Protein AF-A0A5E6N8U0-F1 (afdb_monomer)

Radius of gyration: 20.11 Å; Cα contacts (8 Å, |Δi|>4): 72; chains: 1; bounding box: 53×42×55 Å

Sequence (103 aa):
MSDSKIVHFYNQRAEDSENRIKELKNDFGAKQMPCADFNANALYFDICSLSYNLFALMRQLLPLEFANKRAKYIRHRLYAIAAKVIKTGRKVIIRDLCINRDD

Structure (mmCIF, N/CA/C/O backbone):
data_AF-A0A5E6N8U0-F1
#
_entry.id   AF-A0A5E6N8U0-F1
#
loop_
_atom_site.group_PDB
_atom_site.id
_atom_site.type_symbol
_atom_site.label_atom_id
_atom_site.label_alt_id
_atom_site.label_comp_id
_atom_site.label_asym_id
_atom_site.label_entity_id
_atom_site.label_seq_id
_atom_site.pdbx_PDB_ins_code
_atom_site.Cartn_x
_atom_site.Cartn_y
_atom_site.Cartn_z
_atom_site.occupancy
_atom_site.B_iso_or_equiv
_atom_site.auth_seq_id
_atom_site.auth_comp_id
_atom_site.auth_asym_id
_atom_site.auth_atom_id
_atom_site.pdbx_PDB_model_num
ATOM 1 N N . MET A 1 1 ? 20.854 25.991 -6.800 1.00 64.38 1 MET A N 1
ATOM 2 C CA . MET A 1 1 ? 20.216 25.420 -5.588 1.00 64.38 1 MET A CA 1
ATOM 3 C C . MET A 1 1 ? 21.324 25.063 -4.609 1.00 64.38 1 MET A C 1
ATOM 5 O O . MET A 1 1 ? 22.369 24.664 -5.094 1.00 64.38 1 MET A O 1
ATOM 9 N N . SER A 1 2 ? 21.155 25.248 -3.294 1.00 87.06 2 SER A N 1
ATOM 10 C CA . SER A 1 2 ? 22.166 24.788 -2.324 1.00 87.06 2 SER A CA 1
ATOM 11 C C . SER A 1 2 ? 22.068 23.274 -2.115 1.00 87.06 2 SER A C 1
ATOM 13 O O . SER A 1 2 ? 20.978 22.714 -2.245 1.00 87.06 2 SER A O 1
ATOM 15 N N . ASP A 1 3 ? 23.172 22.626 -1.751 1.00 88.19 3 ASP A N 1
ATOM 16 C CA . ASP A 1 3 ? 23.270 21.169 -1.566 1.00 88.19 3 ASP A CA 1
ATOM 17 C C . ASP A 1 3 ? 22.204 20.618 -0.608 1.00 88.19 3 ASP A C 1
ATOM 19 O O . ASP A 1 3 ? 21.554 19.610 -0.882 1.00 88.19 3 ASP A O 1
ATOM 23 N N . SER A 1 4 ? 21.924 21.348 0.474 1.00 88.06 4 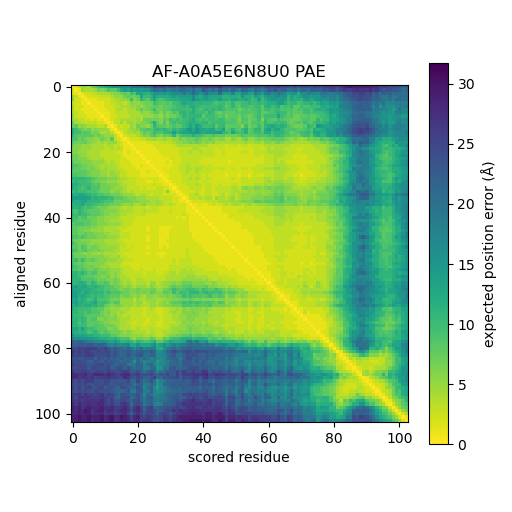SER A N 1
ATOM 24 C CA . SER A 1 4 ? 20.869 21.004 1.434 1.00 88.06 4 SER A CA 1
ATOM 25 C C . SER A 1 4 ? 19.468 20.955 0.799 1.00 88.06 4 SER A C 1
ATOM 27 O O . SER A 1 4 ? 18.678 20.069 1.128 1.00 88.06 4 SER A O 1
ATOM 29 N N . LYS A 1 5 ? 19.159 21.838 -0.163 1.00 88.19 5 LYS A N 1
ATOM 30 C CA . LYS A 1 5 ? 17.869 21.812 -0.878 1.00 88.19 5 LYS A CA 1
ATOM 31 C C . LYS A 1 5 ? 17.744 20.596 -1.795 1.00 88.19 5 LYS A C 1
ATOM 33 O O . LYS A 1 5 ? 16.644 20.072 -1.938 1.00 88.19 5 LYS A O 1
ATOM 38 N N . ILE A 1 6 ? 18.848 20.141 -2.389 1.00 87.81 6 ILE A N 1
ATOM 39 C CA . ILE A 1 6 ? 18.871 18.947 -3.249 1.00 87.81 6 ILE A CA 1
ATOM 40 C C . ILE A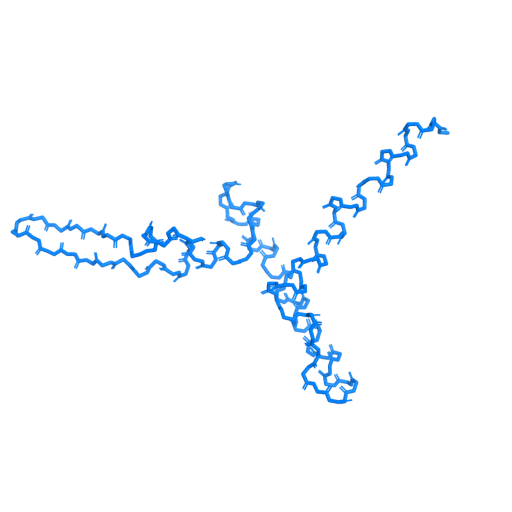 1 6 ? 18.597 17.694 -2.409 1.00 87.81 6 ILE A C 1
ATOM 42 O O . ILE A 1 6 ? 17.745 16.885 -2.771 1.00 87.81 6 ILE A O 1
ATOM 46 N N . VAL A 1 7 ? 19.249 17.576 -1.249 1.00 87.88 7 VAL A N 1
ATOM 47 C CA . VAL A 1 7 ? 19.023 16.466 -0.309 1.00 87.88 7 VAL A CA 1
ATOM 48 C C . VAL A 1 7 ? 17.581 16.459 0.204 1.00 87.88 7 VAL A C 1
ATOM 50 O O . VAL A 1 7 ? 16.921 15.422 0.186 1.00 87.88 7 VAL A O 1
ATOM 53 N N . HIS A 1 8 ? 17.052 17.619 0.604 1.00 86.69 8 HIS A N 1
ATOM 54 C CA . HIS A 1 8 ? 15.673 17.713 1.084 1.00 86.69 8 HIS A CA 1
ATOM 55 C C . HIS A 1 8 ? 14.652 17.356 -0.007 1.00 86.69 8 HIS A C 1
ATOM 57 O O . HIS A 1 8 ? 13.661 16.689 0.282 1.00 86.69 8 HIS A O 1
ATOM 63 N N . PHE A 1 9 ? 14.881 17.772 -1.255 1.00 86.06 9 PHE A N 1
ATOM 64 C CA . PHE A 1 9 ? 14.033 17.388 -2.383 1.00 86.06 9 PHE A CA 1
ATOM 65 C C . PHE A 1 9 ? 14.042 15.870 -2.605 1.00 86.06 9 PHE A C 1
ATOM 67 O O . PHE A 1 9 ? 12.986 15.264 -2.769 1.00 86.06 9 PHE A O 1
ATOM 74 N N . TYR A 1 10 ? 15.216 15.236 -2.547 1.00 84.56 10 TYR A N 1
ATOM 75 C CA . TYR A 1 10 ? 15.337 13.791 -2.736 1.00 84.56 10 TYR A CA 1
ATOM 76 C C . TYR A 1 10 ? 14.617 12.988 -1.638 1.00 84.56 10 TYR A C 1
ATOM 78 O O . TYR A 1 10 ? 13.958 11.990 -1.930 1.00 84.56 10 TYR A O 1
ATOM 86 N N . ASN A 1 11 ? 14.665 13.455 -0.387 1.00 83.88 11 ASN A N 1
ATOM 87 C CA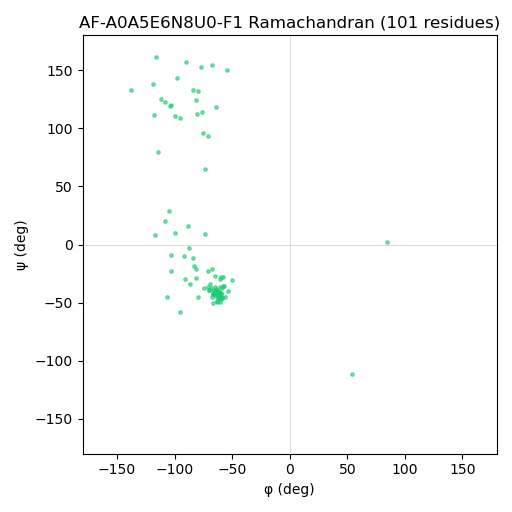 . ASN A 1 11 ? 14.035 12.772 0.748 1.00 83.88 11 ASN A CA 1
ATOM 88 C C . ASN A 1 11 ? 12.500 12.712 0.665 1.00 83.88 11 ASN A C 1
ATOM 90 O O . ASN A 1 11 ? 11.908 11.749 1.153 1.00 83.88 11 ASN A O 1
ATOM 94 N N . GLN A 1 12 ? 11.851 13.661 -0.020 1.00 79.88 12 GLN A N 1
ATOM 95 C CA . GLN A 1 12 ? 10.391 13.640 -0.221 1.00 79.88 12 GLN A CA 1
ATOM 96 C C . GLN A 1 12 ? 9.924 12.372 -0.958 1.00 79.88 12 GLN A C 1
ATOM 98 O O . GLN A 1 12 ? 8.821 11.874 -0.737 1.00 79.88 12 GLN A O 1
ATOM 103 N N . ARG A 1 13 ? 10.783 11.775 -1.797 1.00 77.88 13 ARG A N 1
ATOM 104 C CA . ARG A 1 13 ? 10.469 10.531 -2.514 1.00 77.88 13 ARG A CA 1
ATOM 105 C C . ARG A 1 13 ? 10.231 9.353 -1.567 1.00 77.88 13 ARG A C 1
ATOM 107 O O . ARG A 1 13 ? 9.339 8.539 -1.828 1.00 77.88 13 ARG A O 1
ATOM 114 N N . ALA A 1 14 ? 11.026 9.255 -0.505 1.00 70.19 14 ALA A N 1
ATOM 115 C CA . ALA A 1 14 ? 10.908 8.192 0.485 1.00 70.19 14 ALA A CA 1
ATOM 116 C C . A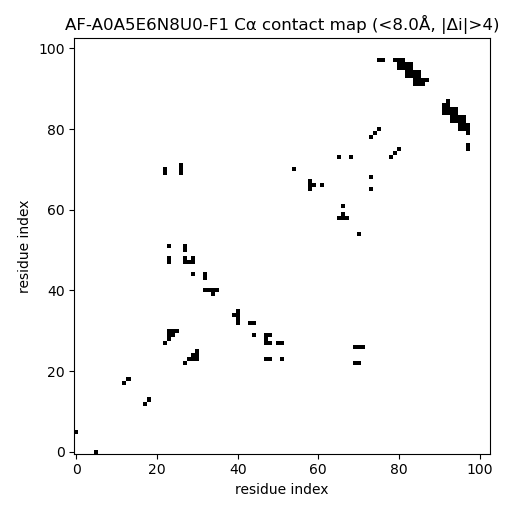LA A 1 14 ? 9.632 8.356 1.325 1.00 70.19 14 ALA A C 1
ATOM 118 O O . ALA A 1 14 ? 8.941 7.372 1.595 1.00 70.19 14 ALA A O 1
ATOM 119 N N . GLU A 1 15 ? 9.284 9.597 1.680 1.00 69.88 15 GLU A N 1
ATOM 120 C CA . GLU A 1 15 ? 8.072 9.901 2.447 1.00 69.88 15 GLU A CA 1
ATOM 121 C C . GLU A 1 15 ? 6.795 9.612 1.653 1.00 69.88 15 GLU A C 1
ATOM 123 O O . GLU A 1 15 ? 5.873 8.988 2.186 1.00 69.88 15 GLU A O 1
ATOM 128 N N . ASP A 1 16 ? 6.760 9.980 0.371 1.00 75.75 16 ASP A N 1
ATOM 129 C CA . ASP A 1 16 ? 5.547 9.874 -0.435 1.00 75.75 16 ASP A CA 1
ATOM 130 C C . ASP A 1 16 ? 5.458 8.591 -1.256 1.00 75.75 16 ASP A C 1
ATOM 132 O O . ASP A 1 16 ? 4.495 7.835 -1.146 1.00 75.75 16 ASP A O 1
ATOM 136 N N . SER A 1 17 ? 6.430 8.332 -2.128 1.00 82.00 17 SER A N 1
ATOM 137 C CA . SER A 1 17 ? 6.284 7.288 -3.149 1.00 82.00 17 SER A CA 1
ATOM 138 C C . SER A 1 17 ? 6.541 5.897 -2.582 1.00 82.00 17 SER A C 1
ATOM 140 O O . SER A 1 17 ? 5.779 4.962 -2.838 1.00 82.00 17 SER A O 1
ATOM 142 N N . GLU A 1 18 ? 7.601 5.743 -1.789 1.00 86.00 18 GLU A N 1
ATOM 143 C CA . GLU A 1 18 ? 7.969 4.432 -1.253 1.00 86.00 18 GLU A CA 1
ATOM 144 C C . GLU A 1 18 ? 6.937 3.904 -0.263 1.00 86.00 18 GLU A C 1
ATOM 146 O O . GLU A 1 18 ? 6.618 2.715 -0.290 1.00 86.00 18 GLU A O 1
ATOM 151 N N . ASN A 1 19 ? 6.382 4.774 0.582 1.00 87.12 19 ASN A N 1
ATOM 152 C CA . ASN A 1 19 ? 5.355 4.383 1.542 1.00 87.12 19 ASN A CA 1
ATOM 153 C C . ASN A 1 19 ? 4.067 3.938 0.841 1.00 87.12 19 ASN A C 1
ATOM 155 O O . ASN A 1 19 ? 3.533 2.881 1.177 1.00 87.12 19 ASN A O 1
ATOM 159 N N . ARG A 1 20 ? 3.629 4.651 -0.205 1.00 89.00 20 ARG A N 1
ATOM 160 C CA . ARG A 1 20 ? 2.465 4.251 -1.019 1.00 89.00 20 ARG A CA 1
ATOM 161 C C . ARG A 1 20 ? 2.684 2.896 -1.698 1.00 89.00 20 ARG A C 1
ATOM 163 O O . ARG A 1 20 ? 1.812 2.034 -1.643 1.00 89.00 20 ARG A O 1
ATOM 170 N N . ILE A 1 21 ? 3.871 2.660 -2.266 1.00 90.12 21 ILE A N 1
ATOM 171 C CA . ILE A 1 21 ? 4.224 1.367 -2.881 1.00 90.12 21 ILE A CA 1
ATOM 172 C C . ILE A 1 21 ? 4.274 0.246 -1.830 1.00 90.12 21 ILE A C 1
ATOM 174 O O . ILE A 1 21 ? 3.819 -0.869 -2.097 1.00 90.12 21 ILE A O 1
ATOM 178 N N . LYS A 1 22 ? 4.809 0.515 -0.632 1.00 91.00 22 LYS A N 1
ATOM 179 C CA . LYS A 1 22 ? 4.831 -0.446 0.484 1.00 91.00 22 LYS A CA 1
ATOM 180 C C . LYS A 1 22 ? 3.415 -0.812 0.933 1.00 91.00 22 LYS A C 1
ATOM 182 O O . LYS A 1 22 ? 3.161 -1.994 1.160 1.00 91.00 22 LYS A O 1
ATOM 187 N N . GLU A 1 23 ? 2.509 0.159 1.044 1.00 91.88 23 GLU A N 1
ATOM 188 C CA . GLU A 1 23 ? 1.098 -0.087 1.372 1.00 91.88 23 GLU A CA 1
ATOM 189 C C . GLU A 1 23 ? 0.412 -0.917 0.282 1.00 91.88 23 GLU A C 1
ATOM 191 O O . GLU A 1 23 ? -0.181 -1.950 0.586 1.00 91.88 23 GLU A O 1
ATOM 196 N N . LEU A 1 24 ? 0.557 -0.535 -0.990 1.00 93.62 24 LEU A N 1
ATOM 197 C CA . LEU A 1 24 ? -0.030 -1.259 -2.121 1.00 93.62 24 LEU A CA 1
ATOM 198 C C . LEU A 1 24 ? 0.414 -2.733 -2.154 1.00 93.62 24 LEU A C 1
ATOM 200 O O . LEU A 1 24 ? -0.406 -3.641 -2.298 1.00 93.62 24 LEU A O 1
ATOM 204 N N . LYS A 1 25 ? 1.713 -2.988 -1.958 1.00 92.62 25 LYS A N 1
ATOM 205 C CA . LYS A 1 25 ? 2.271 -4.348 -1.934 1.00 92.62 25 LYS A CA 1
ATOM 206 C C . LYS A 1 25 ? 1.774 -5.163 -0.741 1.00 92.62 25 LYS A C 1
ATOM 208 O O . LYS A 1 25 ? 1.343 -6.299 -0.923 1.00 92.62 25 LYS A O 1
ATOM 213 N N . ASN A 1 26 ? 1.869 -4.612 0.470 1.00 92.25 26 ASN A N 1
ATOM 214 C CA . ASN A 1 26 ? 1.664 -5.387 1.696 1.00 92.25 26 ASN A CA 1
ATOM 215 C C . ASN A 1 26 ? 0.197 -5.471 2.135 1.00 92.25 26 ASN A C 1
ATOM 217 O O . ASN A 1 26 ? -0.203 -6.494 2.682 1.00 92.25 26 ASN A O 1
ATOM 221 N N . ASP A 1 27 ? -0.596 -4.424 1.902 1.00 91.88 27 ASP A N 1
ATOM 222 C CA . ASP A 1 27 ? -1.957 -4.326 2.438 1.00 91.88 27 ASP A CA 1
ATOM 223 C C . ASP A 1 27 ? -3.041 -4.628 1.382 1.00 91.88 27 ASP A C 1
ATOM 225 O O . ASP A 1 27 ? -4.151 -5.023 1.753 1.00 91.88 27 ASP A O 1
ATOM 229 N N . PHE A 1 28 ? -2.720 -4.484 0.086 1.00 93.06 28 PHE A N 1
ATOM 230 C CA . PHE A 1 28 ? -3.654 -4.656 -1.043 1.00 93.06 28 PHE A CA 1
ATOM 231 C C . PHE A 1 28 ? -3.297 -5.806 -1.995 1.00 93.06 28 PHE A C 1
ATOM 233 O O . PHE A 1 28 ? -3.941 -5.964 -3.026 1.00 93.06 28 PHE A O 1
ATOM 240 N N . GLY A 1 29 ? -2.304 -6.635 -1.658 1.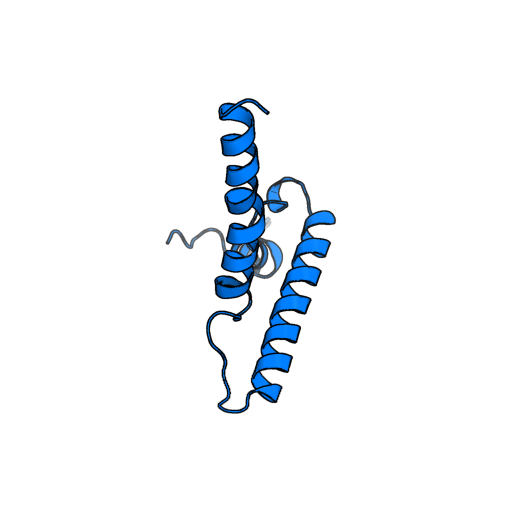00 91.81 29 GLY A N 1
ATOM 241 C CA . GLY A 1 29 ? -2.014 -7.874 -2.393 1.00 91.81 29 GLY A CA 1
ATOM 242 C C . GLY A 1 29 ? -1.134 -7.715 -3.636 1.00 91.81 29 GLY A C 1
ATOM 243 O O . GLY A 1 29 ? -0.794 -8.711 -4.262 1.00 91.81 29 GLY A O 1
ATOM 244 N N . ALA A 1 30 ? -0.650 -6.511 -3.953 1.00 93.75 30 ALA A N 1
ATOM 245 C CA . ALA A 1 30 ? 0.183 -6.279 -5.139 1.00 93.75 30 ALA A CA 1
ATOM 246 C C . ALA A 1 3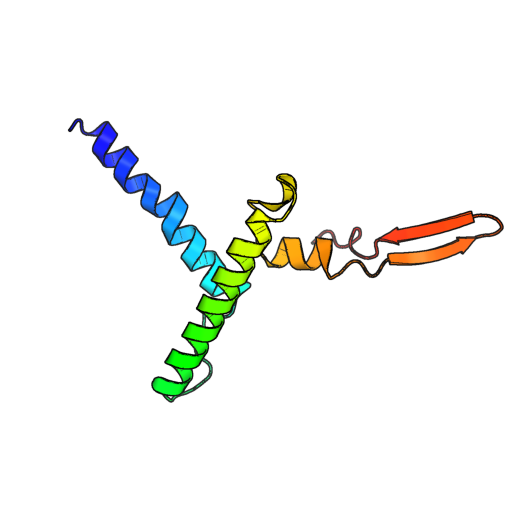0 ? 1.631 -6.812 -5.023 1.00 93.75 30 ALA A C 1
ATOM 248 O O . ALA A 1 30 ? 2.489 -6.484 -5.843 1.00 93.75 30 ALA A O 1
ATOM 249 N N . LYS A 1 31 ? 1.949 -7.585 -3.975 1.00 93.69 31 LYS A N 1
ATOM 250 C CA . LYS A 1 31 ? 3.282 -8.167 -3.755 1.00 93.69 31 LYS A CA 1
ATOM 251 C C . LYS A 1 31 ? 3.572 -9.339 -4.691 1.00 93.69 31 LYS A C 1
ATOM 253 O O . LYS A 1 31 ? 4.719 -9.495 -5.101 1.00 93.69 31 LYS A O 1
ATOM 258 N N . GLN A 1 32 ? 2.570 -10.163 -4.989 1.00 92.56 32 GLN A N 1
ATOM 259 C CA . GLN A 1 32 ? 2.737 -11.362 -5.802 1.00 92.56 32 GLN A CA 1
ATOM 260 C C . GLN A 1 32 ? 1.572 -11.498 -6.772 1.00 92.56 32 GLN A C 1
ATOM 262 O O . GLN A 1 32 ? 0.415 -11.363 -6.389 1.00 92.56 32 GLN A O 1
ATOM 267 N N . MET A 1 33 ? 1.909 -11.774 -8.026 1.00 94.00 33 MET A N 1
ATOM 268 C CA . MET A 1 33 ? 0.933 -11.974 -9.082 1.00 94.00 33 MET A CA 1
ATOM 269 C C . MET A 1 33 ? 0.427 -13.428 -9.071 1.00 94.00 33 MET A C 1
ATOM 271 O O . MET A 1 33 ? 1.250 -14.341 -8.958 1.00 94.00 33 MET A O 1
ATOM 275 N N . PRO A 1 34 ? -0.897 -13.665 -9.142 1.00 92.31 34 PRO A N 1
ATOM 276 C CA . PRO A 1 34 ? -1.475 -14.993 -8.928 1.00 92.31 34 PRO A CA 1
ATOM 277 C C . PRO A 1 34 ? -1.458 -15.897 -10.168 1.00 92.31 34 PRO A C 1
ATOM 279 O O . PRO A 1 34 ? -1.621 -17.109 -10.030 1.00 92.31 34 PRO A O 1
ATOM 282 N N . CYS A 1 35 ? -1.293 -15.341 -11.370 1.00 94.38 35 CYS A N 1
ATOM 283 C CA . CYS A 1 35 ? -1.422 -16.077 -12.626 1.00 94.38 35 CYS A CA 1
ATOM 284 C C . CYS A 1 35 ? -0.093 -16.134 -13.396 1.00 94.38 35 CYS A C 1
ATOM 286 O O . CYS A 1 35 ? 0.811 -15.334 -13.168 1.00 94.38 35 CYS A O 1
ATOM 288 N N . ALA A 1 36 ? 0.024 -17.070 -14.342 1.00 94.06 36 ALA A N 1
ATOM 289 C CA . ALA A 1 36 ? 1.141 -17.099 -15.296 1.00 94.06 36 ALA A CA 1
ATOM 290 C C . ALA A 1 36 ? 0.928 -16.138 -16.483 1.00 94.06 36 ALA A C 1
ATOM 292 O O . ALA A 1 36 ? 1.887 -15.746 -17.142 1.00 94.06 36 ALA A O 1
ATOM 293 N N . ASP A 1 37 ? -0.325 -15.756 -16.747 1.00 97.19 37 ASP A N 1
ATOM 294 C CA . ASP A 1 37 ? -0.696 -14.853 -17.835 1.00 97.19 37 ASP A CA 1
ATOM 295 C C . ASP A 1 37 ? -0.445 -13.381 -17.468 1.00 97.19 37 ASP A C 1
ATOM 297 O O . ASP A 1 37 ? -0.836 -12.909 -16.396 1.00 97.19 37 ASP A O 1
ATOM 301 N N . PHE A 1 38 ? 0.201 -12.645 -18.375 1.00 95.44 38 PHE A N 1
ATOM 302 C CA . PHE A 1 38 ? 0.552 -11.241 -18.161 1.00 95.44 38 PHE A CA 1
ATOM 303 C C . PHE A 1 38 ? -0.679 -10.332 -18.075 1.00 95.44 38 PHE A C 1
ATOM 305 O O . PHE A 1 38 ? -0.734 -9.473 -17.197 1.00 95.44 38 PHE A O 1
ATOM 312 N N . ASN A 1 39 ? -1.675 -10.526 -18.943 1.00 97.38 39 ASN A N 1
ATOM 313 C CA . ASN A 1 39 ? -2.861 -9.670 -18.991 1.00 97.38 39 ASN A CA 1
ATOM 314 C C . ASN A 1 39 ? -3.742 -9.878 -17.754 1.00 97.38 39 ASN A C 1
ATOM 316 O O . ASN A 1 39 ? -4.239 -8.911 -17.179 1.00 97.38 39 ASN A O 1
ATOM 320 N N . ALA A 1 40 ? -3.882 -11.126 -17.298 1.00 96.81 40 ALA A N 1
ATOM 321 C CA . ALA A 1 40 ? -4.572 -11.441 -16.051 1.00 96.81 40 ALA A CA 1
ATOM 322 C C . ALA A 1 40 ? -3.901 -10.758 -14.848 1.00 96.81 40 ALA A C 1
ATOM 324 O O . ALA A 1 40 ? -4.577 -10.190 -13.990 1.00 96.81 40 ALA A O 1
ATOM 325 N N . ASN A 1 41 ? -2.567 -10.759 -14.807 1.00 97.00 41 ASN A N 1
ATOM 326 C CA . ASN A 1 41 ? -1.805 -10.098 -13.751 1.00 97.00 41 ASN A CA 1
ATOM 327 C C . ASN A 1 41 ? -1.862 -8.569 -13.835 1.00 97.00 41 ASN A C 1
ATOM 329 O O . ASN A 1 41 ? -1.918 -7.916 -12.795 1.00 97.00 41 ASN A O 1
ATOM 333 N N . ALA A 1 42 ? -1.876 -7.997 -15.041 1.00 96.94 42 ALA A N 1
ATOM 334 C CA . ALA A 1 42 ? -2.064 -6.562 -15.240 1.00 96.94 42 ALA A CA 1
ATOM 335 C C . ALA A 1 42 ? -3.421 -6.117 -14.674 1.00 96.94 42 ALA A C 1
ATOM 337 O O . ALA A 1 42 ? -3.467 -5.235 -13.819 1.00 96.94 42 ALA A O 1
ATOM 338 N N . LEU A 1 43 ? -4.500 -6.824 -15.031 1.00 97.06 43 LEU A N 1
ATOM 339 C CA . LEU A 1 43 ? -5.833 -6.568 -14.482 1.00 97.06 43 LEU A CA 1
ATOM 340 C C . LEU A 1 43 ? -5.868 -6.735 -12.953 1.00 97.06 43 LEU A C 1
ATOM 342 O O . LEU A 1 43 ? -6.462 -5.918 -12.252 1.00 97.06 43 LEU A O 1
ATOM 346 N N . TYR A 1 44 ? -5.223 -7.775 -12.416 1.00 96.94 44 TYR A N 1
ATOM 347 C CA . TYR A 1 44 ? -5.116 -7.972 -10.967 1.00 96.94 44 TYR A CA 1
ATOM 348 C C . TYR A 1 44 ? -4.424 -6.784 -10.285 1.00 96.94 44 TYR A C 1
ATOM 350 O O . TYR A 1 44 ? -4.922 -6.258 -9.288 1.00 96.94 44 TYR A O 1
ATOM 358 N N . PHE A 1 45 ? -3.305 -6.320 -10.843 1.00 96.44 45 PHE A N 1
ATOM 359 C CA . PHE A 1 45 ? -2.573 -5.172 -10.321 1.00 96.44 45 PHE A CA 1
ATOM 360 C C . PHE A 1 45 ? -3.385 -3.869 -10.408 1.00 96.44 45 PHE A C 1
ATOM 362 O O . PHE A 1 45 ? -3.347 -3.060 -9.474 1.00 96.44 45 PHE A O 1
ATOM 369 N N . ASP A 1 46 ? -4.167 -3.683 -11.473 1.00 96.69 46 ASP A N 1
ATOM 370 C CA . ASP A 1 46 ? -5.081 -2.548 -11.618 1.00 96.69 46 ASP A CA 1
ATOM 371 C C . ASP A 1 46 ? -6.169 -2.566 -10.540 1.00 96.69 46 ASP A C 1
ATOM 373 O O . ASP A 1 46 ? -6.449 -1.536 -9.923 1.00 96.69 46 ASP A O 1
ATOM 377 N N . ILE A 1 47 ? -6.726 -3.740 -10.224 1.00 96.88 47 ILE A N 1
ATOM 378 C CA . ILE A 1 47 ? -7.697 -3.902 -9.132 1.00 96.88 47 ILE A CA 1
ATOM 379 C C . ILE A 1 47 ? -7.058 -3.575 -7.774 1.00 96.88 47 ILE A C 1
ATOM 381 O O . ILE A 1 47 ? -7.667 -2.869 -6.960 1.00 96.88 47 ILE A O 1
ATOM 385 N N . CYS A 1 48 ? -5.828 -4.034 -7.516 1.00 96.44 48 CYS A N 1
ATOM 386 C 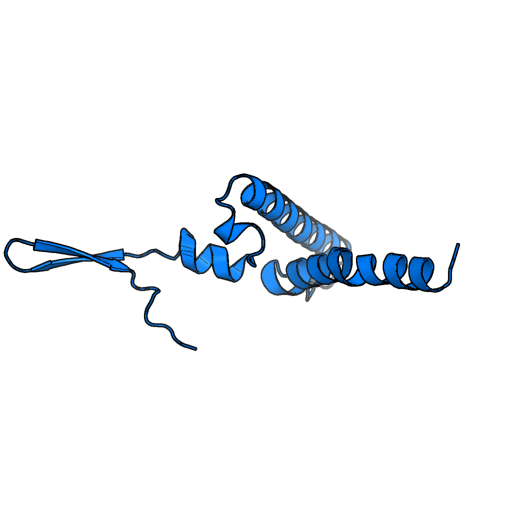CA . CYS A 1 48 ? -5.084 -3.667 -6.307 1.00 96.44 48 CYS A CA 1
ATOM 387 C C . CYS A 1 48 ? -4.891 -2.144 -6.210 1.00 96.44 48 CYS A C 1
ATOM 389 O O . CYS A 1 48 ? -5.125 -1.551 -5.154 1.00 96.44 48 CYS A O 1
ATOM 391 N N . SER A 1 49 ? -4.506 -1.507 -7.318 1.00 95.94 49 SER A N 1
ATOM 392 C CA . SER A 1 49 ? -4.261 -0.062 -7.404 1.00 95.94 49 SER A CA 1
ATOM 393 C C . SER A 1 49 ? -5.542 0.752 -7.212 1.00 95.94 49 SER A C 1
ATOM 395 O O . SER A 1 49 ? -5.556 1.729 -6.462 1.00 95.94 49 SER A O 1
ATOM 397 N N . LEU A 1 50 ? -6.652 0.315 -7.813 1.00 96.94 50 LEU A N 1
ATOM 39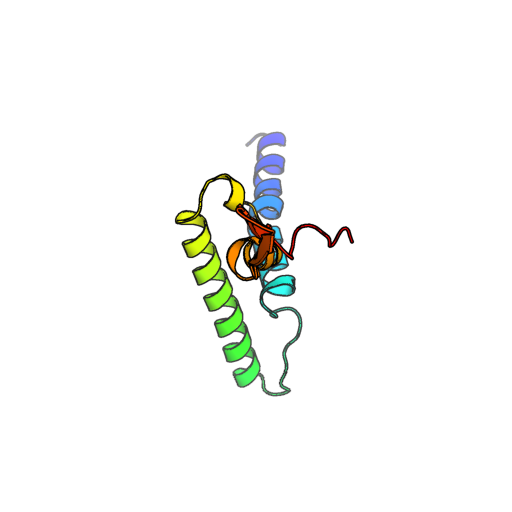8 C CA . LEU A 1 50 ? -7.971 0.913 -7.619 1.00 96.94 50 LEU A CA 1
ATOM 399 C C . LEU A 1 50 ? -8.417 0.816 -6.155 1.00 96.94 50 LEU A C 1
ATOM 401 O O . LEU A 1 50 ? -8.879 1.801 -5.579 1.00 96.94 50 LEU A O 1
ATOM 405 N N . SER A 1 51 ? -8.227 -0.349 -5.535 1.00 95.44 51 SER A N 1
ATOM 406 C CA . SER A 1 51 ? -8.566 -0.579 -4.126 1.00 95.44 51 SER A CA 1
ATOM 407 C C . SER A 1 51 ? -7.765 0.334 -3.193 1.00 95.44 51 SER A C 1
ATOM 409 O O . SER A 1 51 ? -8.323 0.902 -2.252 1.00 95.44 51 SER A O 1
ATOM 411 N N . TYR A 1 52 ? -6.473 0.527 -3.480 1.00 94.56 52 TYR A N 1
ATOM 412 C CA . TYR A 1 52 ? -5.623 1.475 -2.761 1.00 94.56 52 TYR A CA 1
ATOM 413 C C . TYR A 1 52 ? -6.130 2.916 -2.889 1.00 94.56 52 TYR A C 1
ATOM 415 O O . TYR A 1 52 ? -6.247 3.625 -1.889 1.00 94.56 52 TYR A O 1
ATOM 423 N N . ASN A 1 53 ? -6.472 3.346 -4.105 1.00 93.56 53 ASN A N 1
ATOM 424 C CA . ASN A 1 53 ? -6.973 4.697 -4.352 1.00 93.56 53 ASN A CA 1
ATOM 425 C C . ASN A 1 53 ? -8.306 4.950 -3.638 1.00 93.56 53 ASN A C 1
ATOM 427 O O . ASN A 1 53 ? -8.482 5.998 -3.017 1.00 93.56 53 ASN A O 1
ATOM 431 N N . LEU A 1 54 ? -9.216 3.972 -3.650 1.00 94.06 54 LEU A N 1
ATOM 432 C CA . LEU A 1 54 ? -10.474 4.060 -2.911 1.00 94.06 54 LEU A CA 1
ATOM 433 C C . LEU A 1 54 ? -10.230 4.188 -1.401 1.00 94.06 54 LEU A C 1
ATOM 435 O O . LEU A 1 54 ? -10.855 5.011 -0.735 1.00 94.06 54 LEU A O 1
ATOM 439 N N . PHE A 1 55 ? -9.280 3.424 -0.861 1.00 92.31 55 PHE A N 1
ATOM 440 C CA . PHE A 1 55 ? -8.878 3.548 0.536 1.00 92.31 55 PHE A CA 1
ATOM 441 C C . PHE A 1 55 ? -8.261 4.920 0.848 1.00 92.31 55 PHE A C 1
ATOM 443 O O . PHE A 1 55 ? -8.559 5.506 1.889 1.00 92.31 55 PHE A O 1
ATOM 450 N N . ALA A 1 56 ? -7.440 5.467 -0.051 1.00 90.88 56 ALA A N 1
ATOM 451 C CA . ALA A 1 56 ? -6.867 6.799 0.106 1.00 90.88 56 ALA A CA 1
ATOM 452 C C . ALA A 1 56 ? -7.945 7.893 0.156 1.00 90.88 56 ALA A C 1
ATOM 454 O O . ALA A 1 56 ? -7.855 8.776 1.007 1.00 90.88 56 ALA A O 1
ATOM 455 N N . LEU A 1 57 ? -8.980 7.796 -0.685 1.00 91.50 57 LEU A N 1
ATOM 456 C CA . LEU A 1 57 ? -10.154 8.674 -0.628 1.00 91.50 57 LEU A CA 1
ATOM 457 C C . LEU A 1 57 ? -10.931 8.492 0.680 1.00 91.50 57 LEU A C 1
ATOM 459 O O . LEU A 1 57 ? -11.274 9.468 1.338 1.00 91.50 57 LEU A O 1
ATOM 463 N N . MET A 1 58 ? -11.146 7.249 1.118 1.00 89.75 58 MET A N 1
ATOM 464 C CA . MET A 1 58 ? -11.815 6.966 2.390 1.00 89.75 58 MET A CA 1
ATOM 465 C C . MET A 1 58 ? -11.081 7.597 3.585 1.00 89.75 58 MET A C 1
ATOM 467 O O . MET A 1 58 ? -11.731 8.113 4.490 1.00 89.75 58 MET A O 1
ATOM 471 N N . ARG A 1 59 ? -9.738 7.619 3.586 1.00 87.75 59 ARG A N 1
ATOM 472 C CA . ARG A 1 59 ? -8.945 8.295 4.633 1.00 87.75 59 ARG A CA 1
ATOM 473 C C . ARG A 1 59 ? -9.222 9.795 4.727 1.00 87.75 59 ARG A C 1
ATOM 475 O O . ARG A 1 59 ? -9.133 10.332 5.823 1.00 87.75 59 ARG A O 1
ATOM 482 N N . GLN A 1 60 ? -9.591 10.454 3.628 1.00 87.81 60 GLN A N 1
ATOM 483 C CA . GLN A 1 60 ? -9.954 11.878 3.641 1.00 87.81 60 GLN A CA 1
ATOM 484 C C . GLN A 1 60 ? -11.303 12.136 4.326 1.00 87.81 60 GLN A C 1
ATOM 486 O O . GLN A 1 60 ? -11.548 13.242 4.795 1.00 87.81 60 GLN A O 1
ATOM 491 N N . LEU A 1 61 ? -12.169 11.121 4.394 1.00 88.06 61 LEU A N 1
ATOM 492 C CA . LEU A 1 61 ? -13.479 11.194 5.046 1.00 88.06 61 LEU A CA 1
ATOM 493 C C . LEU A 1 61 ? -13.433 10.768 6.522 1.00 88.06 61 LEU A C 1
ATOM 495 O O . LEU A 1 61 ? -14.423 10.913 7.237 1.00 88.06 61 LEU A O 1
ATOM 499 N N . LEU A 1 62 ? -12.313 10.206 6.978 1.00 86.19 62 LEU A N 1
ATOM 500 C CA . LEU A 1 62 ? -12.146 9.713 8.341 1.00 86.19 62 LEU A CA 1
ATOM 501 C C . LEU A 1 62 ? -11.604 10.804 9.282 1.00 86.19 62 LEU A C 1
ATOM 503 O O . LEU A 1 62 ? -10.941 11.739 8.833 1.00 86.19 62 LEU A O 1
ATOM 507 N N . PRO A 1 63 ? -11.828 10.672 10.605 1.00 86.25 63 PRO A N 1
ATOM 508 C CA . PRO A 1 63 ? -11.192 11.538 11.592 1.00 86.25 63 PRO A CA 1
ATOM 509 C C . PRO A 1 63 ? -9.663 11.554 11.453 1.00 86.25 63 PRO A C 1
ATOM 511 O O . PRO A 1 63 ? -9.053 10.541 11.103 1.00 86.25 63 PRO A O 1
ATOM 514 N N . LEU A 1 64 ? -9.041 12.683 11.813 1.00 84.31 64 LEU A N 1
ATOM 515 C CA . LEU A 1 64 ? -7.588 12.919 11.734 1.00 84.31 64 LEU A CA 1
ATOM 516 C C . LEU A 1 64 ? -6.742 11.803 12.374 1.00 84.31 64 LEU A C 1
ATOM 518 O O . LEU A 1 64 ? -5.652 11.500 11.894 1.00 84.31 64 LEU A O 1
ATOM 522 N N . GLU A 1 65 ? -7.266 11.136 13.404 1.00 84.38 65 GLU A N 1
ATOM 523 C CA . GLU A 1 65 ? -6.627 9.996 14.077 1.00 84.38 65 GLU A CA 1
ATOM 524 C C . GLU A 1 65 ? -6.311 8.820 13.132 1.00 84.38 65 GLU A C 1
ATOM 526 O O . GLU A 1 65 ? -5.360 8.063 13.362 1.00 84.38 65 GLU A O 1
ATOM 531 N N . PHE A 1 66 ? -7.084 8.676 12.052 1.00 83.69 66 PHE A N 1
ATOM 532 C CA . PHE A 1 66 ? -6.966 7.599 11.069 1.00 83.69 66 PHE A CA 1
ATOM 533 C C . PHE A 1 66 ? -6.282 8.020 9.764 1.00 83.69 66 PHE A C 1
ATOM 535 O O . PHE A 1 66 ? -5.939 7.147 8.967 1.00 83.69 66 PHE A O 1
ATOM 542 N N . ALA A 1 67 ? -6.037 9.318 9.553 1.00 82.12 67 ALA A N 1
ATOM 543 C CA . ALA A 1 67 ? -5.531 9.855 8.287 1.00 82.12 67 ALA A CA 1
ATOM 544 C C . ALA A 1 67 ? -4.199 9.215 7.847 1.00 82.12 67 ALA A C 1
ATOM 546 O O . ALA A 1 67 ? -4.004 8.940 6.667 1.00 82.12 67 ALA A O 1
ATOM 547 N N . ASN A 1 68 ? -3.327 8.893 8.809 1.00 82.62 68 ASN A N 1
ATOM 548 C CA . ASN A 1 68 ? -2.004 8.300 8.569 1.00 82.62 68 ASN A CA 1
ATOM 549 C C . ASN A 1 68 ? -1.916 6.818 8.979 1.00 82.62 68 ASN A C 1
ATOM 551 O O . ASN A 1 68 ? -0.831 6.304 9.253 1.00 82.62 68 ASN A O 1
ATOM 555 N N . LYS A 1 69 ? -3.051 6.118 9.104 1.00 88.38 69 LYS A N 1
ATOM 556 C CA . LYS A 1 69 ? -3.077 4.707 9.519 1.00 88.38 69 LYS A CA 1
ATOM 557 C C . LYS A 1 69 ? -3.179 3.771 8.312 1.00 88.38 69 LYS A C 1
ATOM 559 O O . LYS A 1 69 ? -3.898 4.034 7.350 1.00 88.38 69 LYS A O 1
ATOM 564 N N . ARG A 1 70 ? -2.486 2.630 8.400 1.00 88.50 70 ARG A N 1
ATOM 565 C CA . ARG A 1 70 ? -2.515 1.568 7.380 1.00 88.50 70 ARG A CA 1
ATOM 566 C C . ARG A 1 70 ? -3.875 0.881 7.296 1.00 88.50 70 ARG A C 1
ATOM 568 O O . ARG A 1 70 ? -4.591 0.780 8.296 1.00 88.50 70 ARG A O 1
ATOM 575 N N . ALA A 1 71 ? -4.188 0.310 6.133 1.00 88.75 71 ALA A N 1
ATOM 576 C CA . ALA A 1 71 ? -5.475 -0.342 5.878 1.00 88.75 71 ALA A CA 1
ATOM 577 C C . ALA A 1 71 ? -5.778 -1.480 6.860 1.00 88.75 71 ALA A C 1
ATOM 579 O O . ALA A 1 71 ? -6.918 -1.619 7.300 1.00 88.75 71 ALA A O 1
ATOM 580 N N . LYS A 1 72 ? -4.761 -2.243 7.285 1.00 87.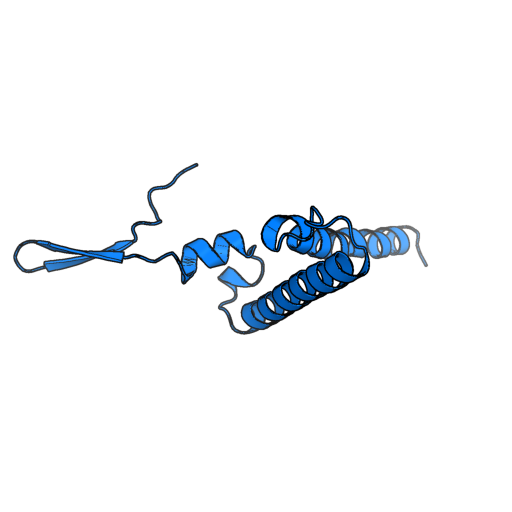06 72 LYS A N 1
ATOM 581 C CA . LYS A 1 72 ? -4.916 -3.279 8.319 1.00 87.06 72 LYS A CA 1
ATOM 582 C C . LYS A 1 72 ? -5.416 -2.698 9.649 1.00 87.06 72 LYS A C 1
ATOM 584 O O . LYS A 1 72 ? -6.339 -3.249 10.241 1.00 87.06 72 LYS A O 1
ATOM 589 N N . TYR A 1 73 ? -4.848 -1.575 10.095 1.00 86.62 73 TYR A N 1
ATOM 590 C CA . TYR A 1 73 ? -5.252 -0.918 11.343 1.00 86.62 73 TYR A CA 1
ATOM 591 C C . TYR A 1 73 ? -6.704 -0.441 11.266 1.00 86.62 73 TYR A C 1
ATOM 593 O O . TYR A 1 73 ? -7.508 -0.755 12.141 1.00 86.62 73 TYR A O 1
ATOM 601 N N . ILE A 1 74 ? -7.059 0.247 10.176 1.00 86.88 74 ILE A N 1
ATOM 602 C CA . ILE A 1 74 ? -8.424 0.736 9.951 1.00 86.88 74 ILE A CA 1
ATOM 603 C C . ILE A 1 74 ? -9.413 -0.434 9.877 1.00 86.88 74 ILE A C 1
ATOM 605 O O . ILE A 1 74 ? -10.477 -0.379 10.486 1.00 86.88 74 ILE A O 1
ATOM 609 N N . ARG A 1 75 ? -9.040 -1.538 9.216 1.00 85.00 75 ARG A N 1
ATOM 610 C CA . ARG A 1 75 ? -9.875 -2.740 9.131 1.00 85.00 75 ARG A CA 1
ATOM 611 C C . ARG A 1 75 ? -10.193 -3.320 10.501 1.00 85.00 75 ARG A C 1
ATOM 613 O O . ARG A 1 75 ? -11.351 -3.613 10.778 1.00 85.00 75 ARG A O 1
ATOM 620 N N . HIS A 1 76 ? -9.191 -3.457 11.362 1.00 80.38 76 HIS A N 1
ATOM 621 C CA . HIS A 1 76 ? -9.416 -3.963 12.712 1.00 80.38 76 HIS A CA 1
ATOM 622 C C . HIS A 1 76 ? -10.215 -2.984 13.574 1.00 80.38 76 HIS A C 1
ATOM 624 O O . HIS A 1 76 ? -11.071 -3.412 14.340 1.00 80.38 76 HIS A O 1
ATOM 630 N N . ARG A 1 77 ? -9.981 -1.676 13.432 1.00 79.38 77 ARG A N 1
ATOM 631 C CA . ARG A 1 77 ? -10.627 -0.686 14.293 1.00 79.38 77 ARG A CA 1
ATOM 632 C C . ARG A 1 77 ? -12.047 -0.318 13.876 1.00 79.38 77 ARG A C 1
ATOM 634 O O . ARG A 1 77 ? -12.811 0.046 14.755 1.00 79.38 77 ARG A O 1
ATOM 641 N N . LEU A 1 78 ? -12.394 -0.394 12.589 1.00 75.25 78 LEU A N 1
ATOM 642 C CA . LEU A 1 78 ? -13.720 -0.022 12.073 1.00 75.25 78 LEU A CA 1
ATOM 643 C C . LEU A 1 78 ? -14.569 -1.229 11.671 1.00 75.25 78 LEU A C 1
ATOM 645 O O . LEU A 1 78 ? -15.745 -1.282 12.014 1.00 75.25 78 LEU A O 1
ATOM 649 N N . TYR A 1 79 ? -13.994 -2.205 10.958 1.00 68.06 79 TYR A N 1
ATOM 650 C CA . TYR A 1 79 ? -14.756 -3.354 10.449 1.00 68.06 79 TYR A CA 1
ATOM 651 C C . TYR A 1 79 ? -14.770 -4.540 11.416 1.00 68.06 79 TYR A C 1
ATOM 653 O O . TYR A 1 79 ? -15.740 -5.290 11.437 1.00 68.06 79 TYR A O 1
ATOM 661 N N . ALA A 1 80 ? -13.723 -4.718 12.229 1.00 61.22 80 ALA A N 1
ATOM 662 C CA . ALA A 1 80 ? -13.649 -5.824 13.185 1.00 61.22 80 ALA A CA 1
ATOM 663 C C . ALA A 1 80 ? -14.267 -5.503 14.560 1.00 61.22 80 ALA A C 1
ATOM 665 O O . ALA A 1 80 ? -14.057 -6.259 15.506 1.00 61.22 80 ALA A O 1
ATOM 666 N N . ILE A 1 81 ? -15.073 -4.440 14.687 1.00 60.38 81 ILE A N 1
ATOM 667 C CA . ILE A 1 81 ? -15.853 -4.167 15.906 1.00 60.38 81 ILE A CA 1
ATOM 668 C C . ILE A 1 81 ? -17.031 -5.157 16.002 1.00 60.38 81 ILE A C 1
ATOM 670 O O . ILE A 1 81 ? -18.203 -4.791 15.955 1.00 60.38 81 ILE A O 1
ATOM 674 N N . ALA A 1 82 ? -16.744 -6.447 16.161 1.00 58.47 82 ALA A N 1
ATOM 675 C CA . ALA A 1 82 ? -17.694 -7.338 16.802 1.00 58.47 82 ALA A CA 1
ATOM 676 C C . ALA A 1 82 ? -17.694 -6.952 18.284 1.00 58.47 82 ALA A C 1
ATOM 678 O O . ALA A 1 82 ? -16.842 -7.388 19.051 1.00 58.47 82 ALA A O 1
ATOM 679 N N . ALA A 1 83 ? -18.592 -6.068 18.704 1.00 66.25 83 ALA A N 1
ATOM 680 C CA . ALA A 1 83 ? -18.742 -5.790 20.122 1.00 66.25 83 ALA A CA 1
ATOM 681 C C . ALA A 1 83 ? -19.610 -6.882 20.761 1.00 66.25 83 ALA A C 1
ATOM 683 O O . ALA A 1 83 ? -20.737 -7.132 20.331 1.00 66.25 83 ALA A O 1
ATOM 684 N N . LYS A 1 84 ? -19.106 -7.546 21.806 1.00 68.56 84 LYS A N 1
ATOM 685 C CA . LYS A 1 84 ? -19.906 -8.483 22.597 1.00 68.56 84 LYS A CA 1
ATOM 686 C C . LYS A 1 84 ? -20.821 -7.671 23.497 1.00 68.56 84 LYS A C 1
ATOM 688 O O . LYS A 1 84 ? -20.354 -7.003 24.422 1.00 68.56 84 LYS A O 1
ATOM 693 N N . VAL A 1 85 ? -22.122 -7.760 23.253 1.00 75.38 85 VAL A N 1
ATOM 694 C CA . VAL A 1 85 ? -23.131 -7.211 24.159 1.00 75.38 85 VAL A CA 1
ATOM 695 C C . VAL A 1 85 ? -23.326 -8.202 25.303 1.00 75.38 85 VAL A C 1
ATOM 697 O O . VAL A 1 85 ? -23.805 -9.316 25.104 1.00 75.38 85 VAL A O 1
ATOM 700 N N . ILE A 1 86 ? -22.914 -7.815 26.509 1.00 80.81 86 ILE A N 1
ATOM 701 C CA . ILE A 1 86 ? -23.059 -8.620 27.724 1.00 80.81 86 ILE A CA 1
ATOM 702 C C . ILE A 1 86 ? -24.136 -7.969 28.586 1.00 80.81 86 ILE A C 1
ATOM 704 O O . ILE A 1 86 ? -24.025 -6.800 28.958 1.00 80.81 86 ILE A O 1
ATOM 708 N N . LYS A 1 87 ? -25.181 -8.729 28.920 1.00 83.75 87 LYS A N 1
ATOM 709 C CA . LYS A 1 87 ? -26.226 -8.292 29.847 1.00 83.75 87 LYS A CA 1
ATOM 710 C C . LYS A 1 87 ? -25.949 -8.896 31.220 1.00 83.75 87 LYS A C 1
ATOM 712 O O . LYS A 1 87 ? -26.086 -10.102 31.397 1.00 83.75 87 LYS A O 1
ATOM 717 N N . THR A 1 88 ? -25.573 -8.060 32.184 1.00 81.56 88 THR A N 1
ATOM 718 C CA . THR A 1 88 ? -25.343 -8.481 33.573 1.00 81.56 88 THR A CA 1
ATOM 719 C C . THR A 1 88 ? -26.322 -7.748 34.477 1.00 81.56 88 THR A C 1
ATOM 721 O O . THR A 1 88 ? -26.231 -6.531 34.653 1.00 81.56 88 THR A O 1
ATOM 724 N N . GLY A 1 89 ? -27.274 -8.484 35.053 1.00 83.62 89 GLY A N 1
ATOM 725 C CA . GLY A 1 89 ? -28.313 -7.922 35.919 1.00 83.62 89 GLY A CA 1
ATOM 726 C C . GLY A 1 89 ? -29.077 -6.778 35.239 1.00 83.62 89 GLY A C 1
ATOM 727 O O . GLY A 1 89 ? -29.808 -6.999 34.277 1.00 83.62 89 GLY A O 1
ATOM 728 N N . ARG A 1 90 ? -28.887 -5.544 35.733 1.00 83.25 90 ARG A N 1
ATOM 729 C CA . ARG A 1 90 ? -29.519 -4.309 35.219 1.00 83.25 90 ARG A CA 1
ATOM 730 C C . ARG A 1 90 ? -28.620 -3.466 34.301 1.00 83.25 90 ARG A C 1
ATOM 732 O O . ARG A 1 90 ? -28.969 -2.331 33.999 1.00 83.25 90 ARG A O 1
ATOM 739 N N . LYS A 1 91 ? -27.458 -3.974 33.881 1.00 81.19 91 LYS A N 1
ATOM 740 C CA . LYS A 1 91 ? -26.519 -3.247 33.014 1.00 81.19 91 LYS A CA 1
ATOM 741 C C . LYS A 1 91 ? -26.323 -3.983 31.693 1.00 81.19 91 LYS A C 1
ATOM 743 O O . LYS A 1 91 ? -26.170 -5.204 31.666 1.00 81.19 91 LYS A O 1
ATOM 748 N N . VAL A 1 92 ? -26.299 -3.217 30.608 1.00 85.06 92 VAL A N 1
ATOM 749 C CA . VAL A 1 92 ? -25.847 -3.673 29.291 1.00 85.06 92 VAL A CA 1
ATOM 750 C C . VAL A 1 92 ? -24.450 -3.107 29.085 1.00 85.06 92 VAL A C 1
ATOM 752 O O . VAL A 1 92 ? -24.260 -1.896 29.145 1.00 85.06 92 VAL A O 1
ATOM 755 N N . ILE A 1 93 ? -23.469 -3.986 28.902 1.00 82.50 93 ILE A N 1
ATOM 756 C CA . ILE A 1 93 ? -22.072 -3.622 28.674 1.00 82.50 93 ILE A CA 1
ATOM 757 C C . ILE A 1 93 ? -21.723 -4.014 27.243 1.00 82.50 93 ILE A C 1
ATOM 759 O O . ILE A 1 93 ? -21.884 -5.171 26.855 1.00 82.50 93 ILE A O 1
ATOM 763 N N . ILE A 1 94 ? -21.227 -3.053 26.470 1.00 77.19 94 ILE A N 1
ATOM 764 C CA . ILE A 1 94 ? -20.692 -3.280 25.129 1.00 77.19 94 ILE A CA 1
ATOM 765 C C . ILE A 1 94 ? -19.180 -3.433 25.283 1.00 77.19 94 ILE A C 1
ATOM 767 O O . ILE A 1 94 ? -18.492 -2.474 25.628 1.00 77.19 94 ILE A O 1
ATOM 771 N N . ARG A 1 95 ? -18.664 -4.651 25.098 1.00 67.94 95 ARG A N 1
ATOM 772 C CA . ARG A 1 95 ? -17.224 -4.927 25.155 1.00 67.94 95 ARG A CA 1
ATOM 773 C C . ARG A 1 95 ? -16.698 -5.115 23.739 1.00 67.94 95 ARG A C 1
ATOM 775 O O . ARG A 1 95 ? -17.129 -6.031 23.047 1.00 67.94 95 ARG A O 1
ATOM 782 N N . ASP A 1 96 ? -15.770 -4.264 23.325 1.00 66.06 96 ASP A N 1
ATOM 783 C CA . ASP A 1 96 ? -15.047 -4.434 22.065 1.00 66.06 96 ASP A CA 1
ATOM 784 C C . ASP A 1 96 ? -14.205 -5.726 22.141 1.00 66.06 96 ASP A C 1
ATOM 786 O O . ASP A 1 96 ? -13.363 -5.862 23.034 1.00 66.06 96 ASP A O 1
ATOM 790 N N . LEU A 1 97 ? -14.462 -6.714 21.268 1.00 61.38 97 LEU A N 1
ATOM 791 C CA . LEU A 1 97 ? -13.668 -7.953 21.242 1.00 61.38 97 LEU A CA 1
ATOM 792 C C . LEU A 1 97 ? -12.230 -7.706 20.771 1.00 61.38 97 LEU A C 1
ATOM 794 O O . LEU A 1 97 ? -11.361 -8.526 21.065 1.00 61.38 97 LEU A O 1
ATOM 798 N N . CYS A 1 98 ? -11.963 -6.611 20.055 1.00 54.00 98 CYS A N 1
ATOM 799 C CA . CYS A 1 98 ? -10.684 -6.410 19.377 1.00 54.00 98 CYS A CA 1
ATOM 800 C C . CYS A 1 98 ? -9.588 -5.756 20.231 1.00 54.00 98 CYS A C 1
ATOM 802 O O . CYS A 1 98 ? -8.464 -5.642 19.758 1.00 54.00 98 CYS A O 1
ATOM 804 N N . ILE A 1 99 ? -9.867 -5.368 21.481 1.00 53.69 99 ILE A N 1
ATOM 805 C CA . ILE A 1 99 ? -8.881 -4.699 22.357 1.00 53.69 99 ILE A CA 1
ATOM 806 C C . ILE A 1 99 ? -7.957 -5.700 23.092 1.00 53.69 99 ILE A C 1
ATOM 808 O O . ILE A 1 99 ? -6.945 -5.290 23.634 1.00 53.69 99 ILE A O 1
ATOM 812 N N . ASN A 1 100 ? -8.240 -7.013 23.082 1.00 45.00 100 ASN A N 1
ATOM 813 C CA . ASN A 1 100 ? -7.436 -8.026 23.803 1.00 45.00 100 ASN A CA 1
ATOM 814 C C . ASN A 1 100 ? -6.519 -8.877 22.900 1.00 45.00 100 ASN A C 1
ATOM 816 O O . ASN A 1 100 ? -6.268 -10.040 23.210 1.00 45.00 100 ASN A O 1
ATOM 820 N N . ARG A 1 101 ? -6.056 -8.354 21.762 1.00 49.31 101 ARG A N 1
ATOM 821 C CA . ARG A 1 101 ? -4.964 -8.987 21.004 1.00 49.31 101 ARG A CA 1
ATOM 822 C C . ARG A 1 101 ? -3.759 -8.061 21.016 1.00 49.31 101 ARG A C 1
ATOM 824 O O . ARG A 1 101 ? -3.540 -7.318 20.064 1.00 49.31 101 ARG A O 1
ATOM 831 N N . ASP A 1 102 ? -3.046 -8.097 22.133 1.00 40.25 102 ASP A N 1
ATOM 832 C CA . ASP A 1 102 ? -1.652 -7.682 22.193 1.00 40.25 102 ASP A CA 1
ATOM 833 C C . ASP A 1 102 ? -0.820 -8.801 21.549 1.00 40.25 102 ASP A C 1
ATOM 835 O O . ASP A 1 102 ? -0.535 -9.801 22.200 1.00 40.25 102 ASP A O 1
ATOM 839 N N . ASP A 1 103 ? -0.512 -8.640 20.259 1.00 38.22 103 ASP A N 1
ATOM 840 C CA . ASP A 1 103 ? 0.580 -9.308 19.533 1.00 38.22 103 ASP A CA 1
ATOM 841 C C . ASP A 1 103 ? 1.264 -8.275 18.617 1.00 38.22 103 ASP A C 1
ATOM 843 O O . ASP A 1 103 ? 0.550 -7.633 17.801 1.00 38.22 103 ASP A O 1
#

Solvent-accessible surface area (backbone atoms only — not comparable to full-atom values): 6196 Å² total; per-residue (Å²): 132,57,71,69,57,55,53,56,58,57,51,50,46,57,68,53,54,50,48,52,52,50,45,38,27,73,71,46,56,58,68,63,73,92,57,93,49,65,68,63,34,49,54,51,45,48,51,25,52,51,52,47,51,53,50,57,54,51,33,73,76,44,62,77,90,48,52,88,53,54,68,65,57,51,42,51,70,66,72,44,62,58,53,48,77,44,78,55,95,95,44,79,44,79,41,64,61,65,79,79,68,90,125

Mean predicted aligned error: 9.86 Å

Foldseek 3Di:
DDPVVVVVVVVVCCVPVVVLVVLLVPVQPLVDADDPDPVSSVVSSVNSVVVSVVVLVVLVVDPPVCVPPGPVVCCCVPVVQPFDFDDDDPDTDTHRPSPPDPD

pLDDT: mean 83.52, std 13.13, range [38.22, 97.38]

Secondary structure (DSSP, 8-state):
--HHHHHHHHHHHIIIIIHHHHHHHHHSSTTS---S-HHHHHHHHHHHHHHHHHHHHHHHHS-GGGTT--HHHHIIIII---EEEEEETTEEEEEEGGGG---